Protein AF-A0A1F9WAQ9-F1 (afdb_monomer_lite)

Radius of gyration: 14.58 Å; chains: 1; bounding box: 35×32×39 Å

Sequence (172 aa):
MAAILVSNAPPKSLAFIFDPALEKGFSRVFDKLMLARFKKAAGFLKAGDYPRGVKIMRGLGFGLTPSGDDFIGGLLAGFNYALLNLRFDTRARIEGIFELAEGNNLISNAFMRAAYEGKINAKVRRLMSALSGGSRKELAAAAAEALDSGHTSGADYCAGLVFALKDVLAAS

pLDDT: mean 93.58, std 4.64, range [58.03, 98.56]

Structure (mmCIF, N/CA/C/O backbone):
data_AF-A0A1F9WAQ9-F1
#
_entry.id   AF-A0A1F9WAQ9-F1
#
loop_
_atom_site.group_PDB
_atom_site.id
_atom_site.type_symbol
_atom_site.label_atom_id
_atom_site.label_alt_id
_atom_site.label_comp_id
_atom_site.label_asym_id
_atom_site.label_entity_id
_atom_site.label_seq_id
_atom_site.pdbx_PDB_ins_code
_atom_site.Cartn_x
_atom_site.Cartn_y
_atom_site.Cartn_z
_atom_site.occupancy
_atom_site.B_iso_or_equiv
_atom_site.auth_seq_id
_atom_site.auth_comp_id
_atom_site.auth_asym_id
_atom_site.auth_atom_id
_atom_site.pdbx_PDB_model_num
ATOM 1 N N . MET A 1 1 ? -11.197 5.901 1.228 1.00 88.62 1 MET A N 1
ATOM 2 C CA . MET A 1 1 ? -9.742 6.044 0.996 1.00 88.62 1 MET A CA 1
ATOM 3 C C . MET A 1 1 ? -9.302 5.648 -0.412 1.00 88.62 1 MET A C 1
ATOM 5 O O . MET A 1 1 ? -8.713 6.491 -1.060 1.00 88.62 1 MET A O 1
ATOM 9 N N . ALA A 1 2 ? -9.608 4.451 -0.938 1.00 91.75 2 ALA A N 1
ATOM 10 C CA . ALA A 1 2 ? -9.142 4.044 -2.280 1.00 91.75 2 ALA A CA 1
ATOM 11 C C . ALA A 1 2 ? -9.453 5.058 -3.404 1.00 91.75 2 ALA A C 1
ATOM 13 O O . ALA A 1 2 ? -8.567 5.381 -4.181 1.00 91.75 2 ALA A O 1
ATOM 14 N N . ALA A 1 3 ? -10.671 5.612 -3.443 1.00 93.56 3 ALA A N 1
ATOM 15 C CA . ALA A 1 3 ? -11.021 6.659 -4.408 1.00 93.56 3 ALA A CA 1
ATOM 16 C C . ALA A 1 3 ? -10.175 7.936 -4.230 1.00 93.56 3 ALA A C 1
ATOM 18 O O . ALA A 1 3 ? -9.690 8.491 -5.204 1.00 93.56 3 ALA A O 1
ATOM 19 N N . ILE A 1 4 ? -9.938 8.363 -2.982 1.00 92.88 4 ILE A N 1
ATOM 20 C CA . ILE A 1 4 ? -9.090 9.526 -2.669 1.00 92.88 4 ILE A CA 1
ATOM 21 C C . ILE A 1 4 ? -7.653 9.269 -3.131 1.00 92.88 4 ILE A C 1
ATOM 23 O O . ILE A 1 4 ? -7.063 10.134 -3.767 1.00 92.88 4 ILE A O 1
ATOM 27 N N . LEU A 1 5 ? -7.120 8.075 -2.859 1.00 93.50 5 LEU A N 1
ATOM 28 C CA . LEU A 1 5 ? -5.802 7.657 -3.323 1.00 93.50 5 LEU A CA 1
ATOM 29 C C . LEU A 1 5 ? -5.721 7.728 -4.853 1.00 93.50 5 LEU A C 1
ATOM 31 O O . LEU A 1 5 ? -4.861 8.422 -5.367 1.00 93.50 5 LEU A O 1
ATOM 35 N N . VAL A 1 6 ? -6.641 7.086 -5.578 1.00 95.19 6 VAL A N 1
ATOM 36 C CA . VAL A 1 6 ? -6.652 7.086 -7.054 1.00 95.19 6 VAL A CA 1
ATOM 37 C C . VAL A 1 6 ? -6.703 8.504 -7.631 1.00 95.19 6 VAL A C 1
ATOM 39 O O . VAL A 1 6 ? -5.997 8.795 -8.591 1.00 95.19 6 VAL A O 1
ATOM 42 N N . SER A 1 7 ? -7.498 9.401 -7.042 1.00 94.38 7 SER A N 1
ATOM 43 C CA . SER A 1 7 ? -7.654 10.769 -7.552 1.00 94.38 7 SER A CA 1
ATOM 44 C C . SER A 1 7 ? -6.480 11.701 -7.245 1.00 94.38 7 SER A C 1
ATOM 46 O O . SER A 1 7 ? -6.351 12.720 -7.914 1.00 94.38 7 SER A O 1
ATOM 48 N N . ASN A 1 8 ? -5.658 11.397 -6.237 1.00 93.56 8 ASN A N 1
ATOM 49 C CA . ASN A 1 8 ? -4.609 12.306 -5.755 1.00 93.56 8 ASN A CA 1
ATOM 50 C C . ASN A 1 8 ? -3.202 11.705 -5.840 1.00 93.56 8 ASN A C 1
ATOM 52 O O . ASN A 1 8 ? -2.225 12.392 -5.552 1.00 93.56 8 ASN A O 1
ATOM 56 N N . ALA A 1 9 ? -3.078 10.427 -6.199 1.00 93.50 9 ALA A N 1
ATOM 57 C CA . ALA A 1 9 ? -1.786 9.779 -6.264 1.00 93.50 9 ALA A CA 1
ATOM 58 C C . ALA A 1 9 ? -0.952 10.330 -7.436 1.00 93.50 9 ALA A C 1
ATOM 60 O O . ALA A 1 9 ? -1.461 10.504 -8.548 1.00 93.50 9 ALA A O 1
ATOM 61 N N . PRO A 1 10 ? 0.350 10.558 -7.216 1.00 93.56 10 PRO A N 1
ATOM 62 C CA . PRO A 1 10 ? 1.268 10.977 -8.258 1.00 93.56 10 PRO A CA 1
ATOM 63 C C . PRO A 1 10 ? 1.384 9.889 -9.342 1.00 93.56 10 PRO A C 1
ATOM 65 O O . PRO A 1 10 ? 1.216 8.692 -9.054 1.00 93.56 10 PRO A O 1
ATOM 68 N N . PRO A 1 11 ? 1.700 10.268 -10.597 1.00 92.81 11 PRO A N 1
ATOM 69 C CA . PRO A 1 11 ? 1.969 9.308 -11.659 1.00 92.81 11 PRO A CA 1
ATOM 70 C C . PRO A 1 11 ? 3.041 8.297 -11.246 1.00 92.81 11 PRO A C 1
ATOM 72 O O . PRO A 1 11 ? 3.981 8.637 -10.530 1.00 92.81 11 PRO A O 1
ATOM 75 N N . LYS A 1 12 ? 2.925 7.069 -11.763 1.00 93.75 12 LYS A N 1
ATOM 76 C CA . LYS A 1 12 ? 3.835 5.941 -11.489 1.00 93.75 12 LYS A CA 1
ATOM 77 C C . LYS A 1 12 ? 3.798 5.377 -10.063 1.00 93.75 12 LYS A C 1
ATOM 79 O O . LYS A 1 12 ? 4.601 4.506 -9.747 1.00 93.75 12 LYS A O 1
ATOM 84 N N . SER A 1 13 ? 2.866 5.821 -9.227 1.00 95.69 13 SER A N 1
ATOM 85 C CA . SER A 1 13 ? 2.591 5.166 -7.946 1.00 95.69 13 SER A CA 1
ATOM 86 C C . SER A 1 13 ? 1.849 3.836 -8.129 1.00 95.69 13 SER A C 1
ATOM 88 O O . SER A 1 13 ? 1.208 3.585 -9.155 1.00 95.69 13 SER A O 1
ATOM 90 N N . LEU A 1 14 ? 1.862 2.998 -7.094 1.00 97.38 14 LEU A N 1
ATOM 91 C CA . LEU A 1 14 ? 1.128 1.734 -7.016 1.00 97.38 14 LEU A CA 1
ATOM 92 C C . LEU A 1 14 ? -0.390 1.918 -6.846 1.00 97.38 14 LEU A C 1
ATOM 94 O O . LEU A 1 14 ? -1.124 0.932 -6.770 1.00 97.38 14 LEU A O 1
ATOM 98 N N . ALA A 1 15 ? -0.903 3.153 -6.868 1.00 97.44 15 ALA A N 1
ATOM 99 C CA . ALA A 1 15 ? -2.341 3.417 -6.893 1.00 97.44 15 ALA A CA 1
ATOM 100 C C . ALA A 1 15 ? -3.048 2.769 -8.103 1.00 97.44 15 ALA A C 1
ATOM 102 O O . ALA A 1 15 ? -4.243 2.475 -8.019 1.00 97.44 15 ALA A O 1
ATOM 103 N N . PHE A 1 16 ? -2.312 2.451 -9.183 1.00 97.44 16 PHE A N 1
ATOM 104 C CA . PHE A 1 16 ? -2.840 1.713 -10.339 1.00 97.44 16 PHE A CA 1
ATOM 105 C C . PHE A 1 16 ? -3.460 0.355 -9.966 1.00 97.44 16 PHE A C 1
ATOM 107 O O . PHE A 1 16 ? -4.305 -0.161 -10.694 1.00 97.44 16 PHE A O 1
ATOM 114 N N . ILE A 1 17 ? -3.084 -0.227 -8.818 1.00 97.69 17 ILE A N 1
ATOM 115 C CA . ILE A 1 17 ? -3.664 -1.478 -8.306 1.00 97.69 17 ILE A CA 1
ATOM 116 C C . ILE A 1 17 ? -5.188 -1.368 -8.131 1.00 97.69 17 ILE A C 1
ATOM 118 O O . ILE A 1 17 ? -5.887 -2.384 -8.245 1.00 97.69 17 ILE A O 1
ATOM 122 N N . PHE A 1 18 ? -5.685 -0.157 -7.856 1.00 97.56 18 PHE A N 1
ATOM 123 C CA . PHE A 1 18 ? -7.103 0.145 -7.661 1.00 97.56 18 PHE A CA 1
ATOM 124 C C . PHE A 1 18 ? -7.770 0.777 -8.884 1.00 97.56 18 PHE A C 1
ATOM 126 O O . PHE A 1 18 ? -8.995 0.732 -8.967 1.00 97.56 18 PHE A O 1
ATOM 133 N N . ASP A 1 19 ? -6.992 1.346 -9.807 1.00 97.44 19 ASP A N 1
ATOM 134 C CA . ASP A 1 19 ? -7.482 1.916 -11.062 1.00 97.44 19 ASP A CA 1
ATOM 135 C C . ASP A 1 19 ? -6.459 1.709 -12.200 1.00 97.44 19 ASP A C 1
ATOM 137 O O . ASP A 1 19 ? -5.457 2.432 -12.277 1.00 97.44 19 ASP A O 1
ATOM 141 N N . PRO A 1 20 ? -6.711 0.756 -13.120 1.00 96.12 20 PRO A N 1
ATOM 142 C CA . PRO A 1 20 ? -5.844 0.503 -14.268 1.00 96.12 20 PRO A CA 1
ATOM 143 C C . PRO A 1 20 ? -5.629 1.718 -15.181 1.00 96.12 20 PRO A C 1
ATOM 145 O O . PRO A 1 20 ? -4.635 1.759 -15.904 1.00 96.12 20 PRO A O 1
ATOM 148 N N . ALA A 1 21 ? -6.495 2.739 -15.152 1.00 96.50 21 ALA A N 1
ATOM 149 C CA . ALA A 1 21 ? -6.292 3.954 -15.940 1.00 96.50 21 ALA A CA 1
ATOM 150 C C . ALA A 1 21 ? -5.007 4.705 -15.546 1.00 96.50 21 ALA A C 1
ATOM 152 O O . ALA A 1 21 ? -4.459 5.451 -16.361 1.00 96.50 21 ALA A O 1
ATOM 153 N N . LEU A 1 22 ? -4.489 4.494 -14.330 1.00 96.38 22 LEU A N 1
ATOM 154 C CA . LEU A 1 22 ? -3.225 5.070 -13.865 1.00 96.38 22 LEU A CA 1
ATOM 155 C C . LEU A 1 22 ? -1.989 4.383 -14.472 1.00 96.38 22 LEU A C 1
ATOM 157 O O . LEU A 1 22 ? -0.904 4.969 -14.458 1.00 96.38 22 LEU A O 1
ATOM 161 N N . GLU A 1 23 ? -2.138 3.202 -15.090 1.00 97.06 23 GLU A N 1
ATOM 162 C CA . GLU A 1 23 ? -1.051 2.522 -15.815 1.00 97.06 23 GLU A CA 1
ATOM 163 C C . GLU A 1 23 ? -0.472 3.400 -16.939 1.00 97.06 23 GLU A C 1
ATOM 165 O O . GLU A 1 23 ? 0.714 3.304 -17.252 1.00 97.06 23 GLU A O 1
ATOM 170 N N . LYS A 1 24 ? -1.266 4.336 -17.485 1.00 95.31 24 LYS A N 1
ATOM 171 C CA . LYS A 1 24 ? -0.823 5.311 -18.499 1.00 95.31 24 LYS A CA 1
ATOM 172 C C . LYS A 1 24 ? 0.360 6.179 -18.048 1.00 95.31 24 LYS A C 1
ATOM 174 O O . LYS A 1 24 ? 1.092 6.693 -18.891 1.00 95.31 24 LYS A O 1
ATOM 179 N N . GLY A 1 25 ? 0.560 6.340 -16.735 1.00 92.31 25 GLY A N 1
ATOM 180 C CA . GLY A 1 25 ? 1.709 7.053 -16.169 1.00 92.31 25 GLY A CA 1
ATOM 181 C C . GLY A 1 25 ? 3.047 6.332 -16.390 1.00 92.31 25 GLY A C 1
ATOM 182 O O . GLY A 1 25 ? 4.099 6.972 -16.390 1.00 92.31 25 GLY A O 1
ATOM 183 N N . PHE A 1 26 ? 3.020 5.019 -16.637 1.00 95.31 26 PHE A N 1
ATOM 184 C CA . PHE A 1 26 ? 4.189 4.192 -16.939 1.00 95.31 26 PHE A CA 1
ATOM 185 C C . PHE A 1 26 ? 4.422 4.125 -18.456 1.00 95.31 26 PHE A C 1
ATOM 187 O O . PHE A 1 26 ? 4.261 3.088 -19.099 1.00 95.31 26 PHE A O 1
ATOM 194 N N . SER A 1 27 ? 4.759 5.261 -19.065 1.00 93.44 27 SER A N 1
ATOM 195 C CA . SER A 1 27 ? 4.780 5.398 -20.527 1.00 93.44 27 SER A CA 1
ATOM 196 C C . SER A 1 27 ? 6.093 4.963 -21.190 1.00 93.44 27 SER A C 1
ATOM 198 O O . SER A 1 27 ? 6.073 4.507 -22.338 1.00 93.44 27 SER A O 1
ATOM 200 N N . ARG A 1 28 ? 7.234 5.060 -20.494 1.00 94.81 28 ARG A N 1
ATOM 201 C CA . ARG A 1 28 ? 8.557 4.708 -21.046 1.00 94.81 28 ARG A CA 1
ATOM 202 C C . ARG A 1 28 ? 8.796 3.199 -20.994 1.00 94.81 28 ARG A C 1
ATOM 204 O O . ARG A 1 28 ? 8.231 2.511 -20.153 1.00 94.81 28 ARG A O 1
ATOM 211 N N . VAL A 1 29 ? 9.681 2.682 -21.853 1.00 93.75 29 VAL A N 1
ATOM 212 C CA . VAL A 1 29 ? 10.009 1.239 -21.918 1.00 93.75 29 VAL A CA 1
ATOM 213 C C . VAL A 1 29 ? 10.393 0.687 -20.544 1.00 93.75 29 VAL A C 1
ATOM 215 O O . VAL A 1 29 ? 9.840 -0.316 -20.104 1.00 93.75 29 VAL A O 1
ATOM 218 N N . PHE A 1 30 ? 11.283 1.385 -19.838 1.00 91.69 30 PHE A N 1
ATOM 219 C CA . PHE A 1 30 ? 11.695 0.990 -18.495 1.00 91.69 30 PHE A CA 1
ATOM 220 C C . PHE A 1 30 ? 10.523 0.989 -17.500 1.00 91.69 30 PHE A C 1
ATOM 222 O O . PHE A 1 30 ? 10.340 0.023 -16.761 1.00 91.69 30 PHE A O 1
ATOM 229 N N . ASP A 1 31 ? 9.693 2.037 -17.520 1.00 93.56 31 ASP A N 1
ATOM 230 C CA . ASP A 1 31 ? 8.523 2.146 -16.642 1.00 93.56 31 ASP A CA 1
ATOM 231 C C . ASP A 1 31 ? 7.532 0.997 -16.897 1.00 93.56 31 ASP A C 1
ATOM 233 O O . ASP A 1 31 ? 6.989 0.431 -15.954 1.00 93.56 31 ASP A O 1
ATOM 237 N N . LYS A 1 32 ? 7.331 0.600 -18.160 1.00 95.94 32 LYS A N 1
ATOM 238 C CA . LYS A 1 32 ? 6.450 -0.518 -18.539 1.00 95.94 32 LYS A CA 1
ATOM 239 C C . LYS A 1 32 ? 6.956 -1.862 -18.023 1.00 95.94 32 LYS A C 1
ATOM 241 O O . LYS A 1 32 ? 6.164 -2.671 -17.543 1.00 95.94 32 LYS A O 1
ATOM 246 N N . LEU A 1 33 ? 8.266 -2.102 -18.093 1.00 96.38 33 LEU A N 1
ATOM 247 C CA . LEU A 1 33 ? 8.877 -3.310 -17.530 1.00 96.38 33 LEU A CA 1
ATOM 248 C C . LEU A 1 33 ? 8.731 -3.343 -16.005 1.00 96.38 33 LEU A C 1
ATOM 250 O O . LEU A 1 33 ? 8.411 -4.388 -15.434 1.00 96.38 33 LEU A O 1
ATOM 254 N N . MET A 1 34 ? 8.907 -2.196 -15.346 1.00 96.12 34 MET A N 1
ATOM 255 C CA . MET A 1 34 ? 8.662 -2.069 -13.911 1.00 96.12 34 MET A CA 1
ATOM 256 C C . MET A 1 34 ? 7.188 -2.329 -13.569 1.00 96.12 34 MET A C 1
ATOM 258 O O . MET A 1 34 ? 6.904 -3.144 -12.692 1.00 96.12 34 MET A O 1
ATOM 262 N N . LEU A 1 35 ? 6.253 -1.717 -14.301 1.00 97.75 35 LEU A N 1
ATOM 263 C CA . LEU A 1 35 ? 4.816 -1.935 -14.138 1.00 97.75 35 LEU A CA 1
ATOM 264 C C . LEU A 1 35 ? 4.451 -3.415 -14.288 1.00 97.75 35 LEU A C 1
ATOM 266 O O . LEU A 1 35 ? 3.694 -3.941 -13.478 1.00 97.75 35 LEU A O 1
ATOM 270 N N . ALA A 1 36 ? 5.017 -4.120 -15.271 1.00 98.12 36 ALA A N 1
ATOM 271 C CA . ALA A 1 36 ? 4.784 -5.552 -15.445 1.00 98.12 36 ALA A CA 1
ATOM 272 C C . ALA A 1 36 ? 5.202 -6.361 -14.203 1.00 98.12 36 ALA A C 1
ATOM 274 O O . ALA A 1 36 ? 4.488 -7.278 -13.787 1.00 98.12 36 ALA A O 1
ATOM 275 N N . ARG A 1 37 ? 6.321 -5.996 -13.563 1.00 98.25 37 ARG A N 1
ATOM 276 C CA . ARG A 1 37 ? 6.757 -6.618 -12.305 1.00 98.25 37 ARG A CA 1
ATOM 277 C C . ARG A 1 37 ? 5.835 -6.271 -11.136 1.00 98.25 37 ARG A C 1
ATOM 279 O O . ARG A 1 37 ? 5.470 -7.184 -10.397 1.00 98.25 37 ARG A O 1
ATOM 286 N N . PHE A 1 38 ? 5.402 -5.015 -11.004 1.00 98.31 38 PHE A N 1
ATOM 287 C CA . PHE A 1 38 ? 4.424 -4.626 -9.981 1.00 98.31 38 PHE A CA 1
ATOM 288 C C . PHE A 1 38 ? 3.097 -5.366 -10.154 1.00 98.31 38 PHE A C 1
ATOM 290 O O . PHE A 1 38 ? 2.563 -5.901 -9.188 1.00 98.31 38 PHE A O 1
ATOM 297 N N . LYS A 1 39 ? 2.588 -5.473 -11.386 1.00 98.50 39 LYS A N 1
ATOM 298 C CA . LYS A 1 39 ? 1.364 -6.224 -11.704 1.00 98.50 39 LYS A CA 1
ATOM 299 C C . LYS A 1 39 ? 1.501 -7.696 -11.339 1.00 98.50 39 LYS A C 1
ATOM 301 O O . LYS A 1 39 ? 0.590 -8.259 -10.740 1.00 98.50 39 LYS A O 1
ATOM 306 N N . LYS A 1 40 ? 2.648 -8.307 -11.647 1.00 98.56 40 LYS A N 1
ATOM 307 C CA . LYS A 1 40 ? 2.938 -9.692 -11.263 1.00 98.56 40 LYS A CA 1
ATOM 308 C C . LYS A 1 40 ? 2.940 -9.868 -9.742 1.00 98.56 40 LYS A C 1
ATOM 310 O O . LYS A 1 40 ? 2.307 -10.796 -9.252 1.00 98.56 40 LYS A O 1
ATOM 315 N N . ALA A 1 41 ? 3.603 -8.975 -9.005 1.00 98.25 41 ALA A N 1
ATOM 316 C CA . ALA A 1 41 ? 3.604 -8.994 -7.542 1.00 98.25 41 ALA A CA 1
ATOM 317 C C . ALA A 1 41 ? 2.185 -8.830 -6.974 1.00 98.25 41 ALA A C 1
ATOM 319 O O . ALA A 1 41 ? 1.736 -9.666 -6.195 1.00 98.25 41 ALA A O 1
ATOM 320 N N . ALA A 1 42 ? 1.449 -7.812 -7.429 1.00 98.06 42 ALA A N 1
ATOM 321 C CA . ALA A 1 42 ? 0.072 -7.552 -7.017 1.00 98.06 42 ALA A CA 1
ATOM 322 C C . ALA A 1 42 ? -0.871 -8.724 -7.337 1.00 98.06 42 ALA A C 1
ATOM 324 O O . ALA A 1 42 ? -1.799 -8.972 -6.578 1.00 98.06 42 ALA A O 1
ATOM 325 N N . GLY A 1 43 ? -0.632 -9.461 -8.427 1.00 98.19 43 GLY A N 1
ATOM 326 C CA . GLY A 1 43 ? -1.371 -10.679 -8.760 1.00 98.19 43 GLY A CA 1
ATOM 327 C C . GLY A 1 43 ? -1.214 -11.777 -7.705 1.00 98.19 43 GLY A C 1
ATOM 328 O O . GLY A 1 43 ? -2.217 -12.318 -7.252 1.00 98.19 43 GLY A O 1
ATOM 329 N N . PHE A 1 44 ? 0.017 -12.058 -7.261 1.00 98.25 44 PHE A N 1
ATOM 330 C CA . PHE A 1 44 ? 0.259 -13.023 -6.179 1.00 98.25 44 PHE A CA 1
ATOM 331 C C . PHE A 1 44 ? -0.349 -12.564 -4.854 1.00 98.25 44 PHE A C 1
ATOM 333 O O . PHE A 1 44 ? -1.030 -13.349 -4.201 1.00 98.25 44 PHE A O 1
ATOM 340 N N . LEU A 1 45 ? -0.193 -11.281 -4.508 1.00 97.19 45 LEU A N 1
ATOM 341 C CA . LEU A 1 45 ? -0.798 -10.713 -3.300 1.00 97.19 45 LEU A CA 1
ATOM 342 C C . LEU A 1 45 ? -2.328 -10.854 -3.310 1.00 97.19 45 LEU A C 1
ATOM 344 O O . LEU A 1 45 ? -2.903 -11.273 -2.315 1.00 97.19 45 LEU A O 1
ATOM 348 N N . LYS A 1 46 ? -2.992 -10.562 -4.441 1.00 96.31 46 LYS A N 1
ATOM 349 C CA . LYS A 1 46 ? -4.454 -10.714 -4.595 1.00 96.31 46 LYS A CA 1
ATOM 350 C C . LYS A 1 46 ? -4.917 -12.168 -4.497 1.00 96.31 46 LYS A C 1
ATOM 352 O O . LYS A 1 46 ? -6.059 -12.411 -4.133 1.00 96.31 46 LYS A O 1
ATOM 357 N N . ALA A 1 47 ? -4.052 -13.117 -4.845 1.00 96.31 47 ALA A N 1
ATOM 358 C CA . ALA A 1 47 ? -4.318 -14.545 -4.716 1.00 96.31 47 ALA A CA 1
ATOM 359 C C . ALA A 1 47 ? -4.003 -15.094 -3.308 1.00 96.31 47 ALA A C 1
ATOM 361 O O . ALA A 1 47 ? -4.128 -16.295 -3.089 1.00 96.31 47 ALA A O 1
ATOM 362 N N . GLY A 1 48 ? -3.560 -14.247 -2.370 1.00 95.06 48 GLY A N 1
ATOM 363 C CA . GLY A 1 48 ? -3.150 -14.653 -1.023 1.00 95.06 48 GLY A CA 1
ATOM 364 C C . GLY A 1 48 ? -1.739 -15.251 -0.933 1.00 95.06 48 GLY A C 1
ATOM 365 O O . GLY A 1 48 ? -1.300 -15.604 0.160 1.00 95.06 48 GLY A O 1
ATOM 366 N N . ASP A 1 49 ? -0.991 -15.324 -2.040 1.00 96.50 49 ASP A N 1
ATOM 367 C CA . ASP A 1 49 ? 0.421 -15.736 -2.057 1.00 96.50 49 ASP A CA 1
ATOM 368 C C . ASP A 1 49 ? 1.316 -14.541 -1.683 1.00 96.50 49 ASP A C 1
ATOM 370 O O . ASP A 1 49 ? 2.036 -13.950 -2.501 1.00 96.50 49 ASP A O 1
ATOM 374 N N . TYR A 1 50 ? 1.221 -14.152 -0.409 1.00 96.12 50 TYR A N 1
ATOM 375 C CA . TYR A 1 50 ? 2.002 -13.064 0.174 1.00 96.12 50 TYR A CA 1
ATOM 376 C C . TYR A 1 50 ? 3.513 -13.262 0.025 1.00 96.12 50 TYR A C 1
ATOM 378 O O . TYR A 1 50 ? 4.166 -12.327 -0.450 1.00 96.12 50 TYR A O 1
ATOM 386 N N . PRO A 1 51 ? 4.086 -14.445 0.331 1.00 95.00 51 PRO A N 1
ATOM 387 C CA . PRO A 1 51 ? 5.522 -14.666 0.210 1.00 95.00 51 PRO A CA 1
ATOM 388 C C . PRO A 1 51 ? 6.069 -14.346 -1.180 1.00 95.00 51 PRO A C 1
ATOM 390 O O . PRO A 1 51 ? 7.065 -13.630 -1.335 1.00 95.00 51 PRO A O 1
ATOM 393 N N . ARG A 1 52 ? 5.396 -14.833 -2.227 1.00 96.44 52 ARG A N 1
ATOM 394 C CA . ARG A 1 52 ? 5.844 -14.623 -3.602 1.00 96.44 52 ARG A CA 1
ATOM 395 C C . ARG A 1 52 ? 5.611 -13.195 -4.071 1.00 96.44 52 ARG A C 1
ATOM 397 O O . ARG A 1 52 ? 6.470 -12.642 -4.762 1.00 96.44 52 ARG A O 1
ATOM 404 N N . GLY A 1 53 ? 4.484 -12.598 -3.688 1.00 97.56 53 GLY A N 1
ATOM 405 C CA . GLY A 1 53 ? 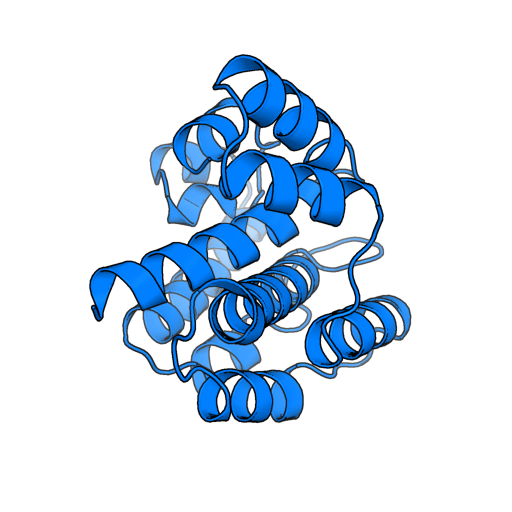4.181 -11.198 -3.968 1.00 97.56 53 GLY A CA 1
ATOM 406 C C . GLY A 1 53 ? 5.233 -10.257 -3.381 1.00 97.56 53 GLY A C 1
ATOM 407 O O . GLY A 1 53 ? 5.842 -9.482 -4.121 1.00 97.56 53 GLY A O 1
ATOM 408 N N . VAL A 1 54 ? 5.513 -10.386 -2.081 1.00 96.88 54 VAL A N 1
ATOM 409 C CA . VAL A 1 54 ? 6.505 -9.579 -1.349 1.00 96.88 54 VAL A CA 1
ATOM 410 C C . VAL A 1 54 ? 7.898 -9.747 -1.941 1.00 96.88 54 VAL A C 1
ATOM 412 O O . VAL A 1 54 ? 8.557 -8.752 -2.226 1.00 96.88 54 VAL A O 1
ATOM 415 N N . LYS A 1 55 ? 8.327 -10.980 -2.235 1.00 95.88 55 LYS A N 1
ATOM 416 C CA . LYS A 1 55 ? 9.654 -11.237 -2.818 1.00 95.88 55 LYS A CA 1
ATOM 417 C C . LYS A 1 55 ? 9.871 -10.539 -4.166 1.00 95.88 55 LYS A C 1
ATOM 419 O O . LYS A 1 55 ? 10.994 -10.154 -4.479 1.00 95.88 55 LYS A O 1
ATOM 424 N N . ILE A 1 56 ? 8.823 -10.394 -4.981 1.00 96.75 56 ILE A N 1
ATOM 425 C CA . ILE A 1 56 ? 8.901 -9.674 -6.265 1.00 96.75 56 ILE A CA 1
ATOM 426 C C . ILE A 1 56 ? 8.862 -8.156 -6.052 1.00 96.75 56 ILE A C 1
ATOM 428 O O . ILE A 1 56 ? 9.519 -7.429 -6.804 1.00 96.75 56 ILE A O 1
ATOM 432 N N . MET A 1 57 ? 8.075 -7.708 -5.069 1.00 96.44 57 MET A N 1
ATOM 433 C CA . MET A 1 57 ? 7.837 -6.303 -4.738 1.00 96.44 57 MET A CA 1
ATOM 434 C C . MET A 1 57 ? 9.053 -5.645 -4.072 1.00 96.44 57 MET A C 1
ATOM 436 O O . MET A 1 57 ? 9.367 -4.497 -4.369 1.00 96.44 57 MET A O 1
ATOM 440 N N . ARG A 1 58 ? 9.762 -6.375 -3.208 1.00 95.56 58 ARG A N 1
ATOM 441 C CA . ARG A 1 58 ? 10.900 -5.872 -2.436 1.00 95.56 58 ARG A CA 1
ATOM 442 C C . ARG A 1 58 ? 11.987 -5.274 -3.329 1.00 95.56 58 ARG A C 1
ATOM 444 O O . ARG A 1 58 ? 12.450 -5.909 -4.281 1.00 95.56 58 ARG A O 1
ATOM 451 N N . GLY A 1 59 ? 12.411 -4.059 -3.000 1.00 95.00 59 GLY A N 1
ATOM 452 C CA . GLY A 1 59 ? 13.421 -3.287 -3.716 1.00 95.00 59 GLY A CA 1
ATOM 453 C C . GLY A 1 59 ? 13.011 -2.854 -5.126 1.00 95.00 59 GLY A C 1
ATOM 454 O O . GLY A 1 59 ? 13.844 -2.338 -5.870 1.00 95.00 59 GLY A O 1
ATOM 455 N N . LEU A 1 60 ? 11.760 -3.084 -5.543 1.00 95.31 60 LEU A N 1
ATOM 456 C CA . LEU A 1 60 ? 11.272 -2.685 -6.859 1.00 95.31 60 LEU A CA 1
ATOM 457 C C . LEU A 1 60 ? 10.815 -1.226 -6.830 1.00 95.31 60 LEU A C 1
ATOM 459 O O . LEU A 1 60 ? 9.913 -0.863 -6.085 1.00 95.31 60 LEU A O 1
ATOM 463 N N . GLY A 1 61 ? 11.405 -0.393 -7.678 1.00 92.94 61 GLY A N 1
ATOM 464 C CA . GLY A 1 61 ? 11.126 1.039 -7.722 1.00 92.94 61 GLY A CA 1
ATOM 465 C C . GLY A 1 61 ? 12.418 1.841 -7.719 1.00 92.94 61 GLY A C 1
ATOM 466 O O . GLY A 1 61 ? 13.508 1.280 -7.814 1.00 92.94 61 GLY A O 1
ATOM 467 N N . PHE A 1 62 ? 12.293 3.159 -7.631 1.00 85.69 62 PHE A N 1
ATOM 468 C CA . PHE A 1 62 ? 13.430 4.074 -7.618 1.00 85.69 62 PHE A CA 1
ATOM 469 C C . PHE A 1 62 ? 13.428 4.937 -6.361 1.00 85.69 62 PHE A C 1
ATOM 471 O O . PHE A 1 62 ? 12.396 5.095 -5.720 1.00 85.69 62 PHE A O 1
ATOM 478 N N . GLY A 1 63 ? 14.561 5.588 -6.101 1.00 86.31 63 GLY A N 1
ATOM 479 C CA . GLY A 1 63 ? 14.681 6.610 -5.068 1.00 86.31 63 GLY A CA 1
ATOM 480 C C . GLY A 1 63 ? 15.194 6.072 -3.738 1.00 86.31 63 GLY A C 1
ATOM 481 O O . GLY A 1 63 ? 15.708 4.958 -3.649 1.00 86.31 63 GLY A O 1
ATOM 482 N N . LEU A 1 64 ? 15.090 6.922 -2.715 1.00 84.75 64 LEU A N 1
ATOM 483 C CA . LEU A 1 64 ? 15.598 6.645 -1.371 1.00 84.75 64 LEU A CA 1
ATOM 484 C C . LEU A 1 64 ? 14.875 5.461 -0.714 1.00 84.75 64 LEU A C 1
ATOM 486 O O . LEU A 1 64 ? 15.509 4.652 -0.040 1.00 84.75 64 LEU A O 1
ATOM 490 N N . THR A 1 65 ? 13.570 5.354 -0.954 1.00 89.06 65 THR A N 1
ATOM 491 C CA . THR A 1 65 ? 12.722 4.207 -0.625 1.00 89.06 65 THR A CA 1
ATOM 492 C C . THR A 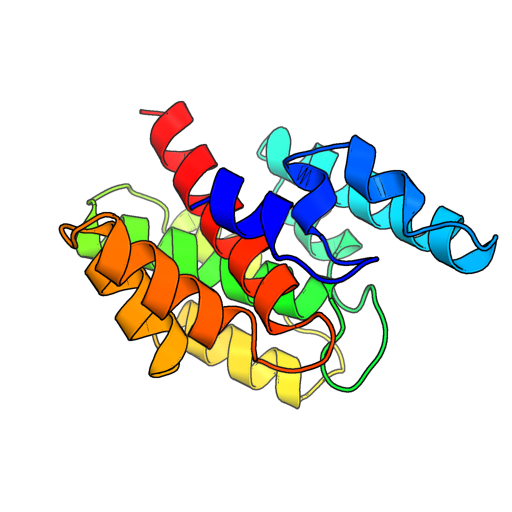1 65 ? 12.079 3.728 -1.929 1.00 89.06 65 THR A C 1
ATOM 494 O O . THR A 1 65 ? 11.359 4.495 -2.571 1.00 89.06 65 THR A O 1
ATOM 497 N N . PRO A 1 66 ? 12.391 2.513 -2.411 1.00 94.69 66 PRO A N 1
ATOM 498 C CA . PRO A 1 66 ? 11.726 1.963 -3.583 1.00 94.69 66 PRO A CA 1
ATOM 499 C C . PRO A 1 66 ? 10.220 1.834 -3.339 1.00 94.69 66 PRO A C 1
ATOM 501 O O . PRO A 1 66 ? 9.796 1.372 -2.285 1.00 94.69 66 PRO A O 1
ATOM 504 N N . SER A 1 67 ? 9.406 2.156 -4.342 1.00 96.31 67 SER A N 1
ATOM 505 C CA . SER A 1 67 ? 7.941 2.080 -4.260 1.00 96.31 67 SER A CA 1
ATOM 506 C C . SER A 1 67 ? 7.398 0.744 -3.740 1.00 96.31 67 SER A C 1
ATOM 508 O O . SER A 1 67 ? 6.398 0.697 -3.027 1.00 96.31 67 SER A O 1
ATOM 510 N N . GLY A 1 68 ? 8.048 -0.366 -4.087 1.00 97.12 68 GLY A N 1
ATOM 511 C CA . GLY A 1 68 ? 7.687 -1.685 -3.590 1.00 97.12 68 GLY A CA 1
ATOM 512 C C . GLY A 1 68 ? 7.962 -1.866 -2.097 1.00 97.12 68 GLY A C 1
ATOM 513 O O . GLY A 1 68 ? 7.169 -2.507 -1.412 1.00 97.12 68 GLY A O 1
ATOM 514 N N . ASP A 1 69 ? 9.024 -1.251 -1.579 1.00 96.81 69 ASP A N 1
ATOM 515 C CA . ASP A 1 69 ? 9.349 -1.253 -0.152 1.00 96.81 69 ASP A CA 1
ATOM 516 C C . ASP A 1 69 ? 8.368 -0.375 0.638 1.00 96.81 69 ASP A C 1
ATOM 518 O O . ASP A 1 69 ? 7.864 -0.799 1.680 1.00 96.81 69 ASP A O 1
ATOM 522 N N . ASP A 1 70 ? 8.011 0.795 0.094 1.00 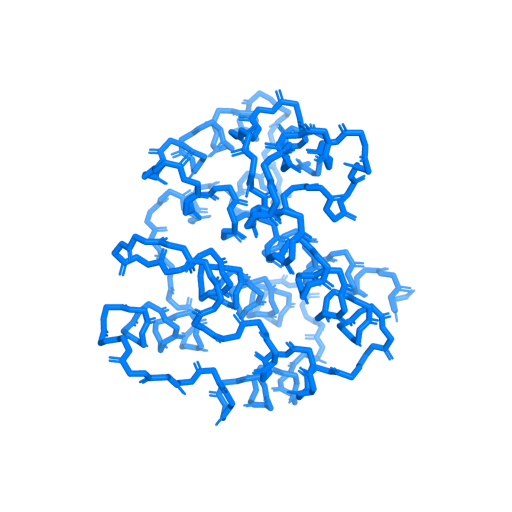96.75 70 ASP A N 1
ATOM 523 C CA . ASP A 1 70 ? 6.956 1.655 0.642 1.00 96.75 70 ASP A CA 1
ATOM 524 C C . ASP A 1 70 ? 5.615 0.908 0.714 1.00 96.75 70 ASP A C 1
ATOM 526 O O . ASP A 1 70 ? 4.952 0.898 1.756 1.00 96.75 70 ASP A O 1
ATOM 530 N N . PHE A 1 71 ? 5.243 0.209 -0.364 1.00 97.81 71 PHE A N 1
ATOM 531 C CA . PHE A 1 71 ? 4.039 -0.616 -0.413 1.00 97.81 71 PHE A CA 1
ATOM 532 C C . PHE A 1 71 ? 4.056 -1.739 0.629 1.00 97.81 71 PHE A C 1
ATOM 534 O O . PHE A 1 71 ? 3.052 -1.943 1.310 1.00 97.81 71 PHE A O 1
ATOM 541 N N . ILE A 1 72 ? 5.171 -2.460 0.794 1.00 97.75 72 ILE A N 1
ATOM 542 C CA . ILE A 1 72 ? 5.292 -3.514 1.815 1.00 97.75 72 ILE A CA 1
ATOM 543 C C . ILE A 1 72 ? 5.149 -2.923 3.225 1.00 97.75 72 ILE A C 1
ATOM 545 O O . ILE A 1 72 ? 4.428 -3.485 4.050 1.00 97.75 72 ILE A O 1
ATOM 549 N N . GLY A 1 73 ? 5.765 -1.769 3.497 1.00 96.69 73 GLY A N 1
ATOM 550 C CA . GLY A 1 73 ? 5.594 -1.062 4.769 1.00 96.69 73 GLY A CA 1
ATOM 551 C C . GLY A 1 73 ? 4.131 -0.692 5.038 1.00 96.69 73 GLY A C 1
ATOM 552 O O . GLY A 1 73 ? 3.625 -0.895 6.144 1.00 96.69 73 GLY A O 1
ATOM 553 N N . GLY A 1 74 ? 3.423 -0.216 4.011 1.00 97.06 74 GLY A N 1
ATOM 554 C CA . GLY A 1 74 ? 1.988 0.050 4.075 1.00 97.06 74 GLY A CA 1
ATOM 555 C C . GLY A 1 74 ? 1.155 -1.208 4.322 1.00 97.06 74 GLY A C 1
ATOM 556 O O . GLY A 1 74 ? 0.233 -1.190 5.135 1.00 97.06 74 GLY A O 1
ATOM 557 N N . LEU A 1 75 ? 1.501 -2.311 3.654 1.00 97.69 75 LEU A N 1
ATOM 558 C CA . LEU A 1 75 ? 0.843 -3.611 3.783 1.00 97.69 75 LEU A CA 1
ATOM 559 C C . LEU A 1 75 ? 0.942 -4.144 5.222 1.00 97.69 75 LEU A C 1
ATOM 561 O O . LEU A 1 75 ? -0.076 -4.503 5.815 1.00 97.69 75 LEU A O 1
ATOM 565 N N . LEU A 1 76 ? 2.145 -4.114 5.807 1.00 97.56 76 LEU A N 1
ATOM 566 C CA . LEU A 1 76 ? 2.383 -4.475 7.210 1.00 97.56 76 LEU A CA 1
ATOM 567 C C . LEU A 1 76 ? 1.569 -3.595 8.161 1.00 97.56 76 LEU A C 1
ATOM 569 O O . LEU A 1 76 ? 0.900 -4.109 9.056 1.00 97.56 76 LEU A O 1
ATOM 573 N N . ALA A 1 77 ? 1.568 -2.278 7.944 1.00 96.75 77 ALA A N 1
ATOM 574 C CA . ALA A 1 77 ? 0.816 -1.349 8.781 1.00 96.75 77 ALA A CA 1
ATOM 575 C C . ALA A 1 77 ? -0.702 -1.571 8.699 1.00 96.75 77 ALA A C 1
ATOM 577 O O . ALA A 1 77 ? -1.388 -1.505 9.717 1.00 96.75 77 ALA A O 1
ATOM 578 N N . GLY A 1 78 ? -1.235 -1.865 7.510 1.00 96.50 78 GLY A N 1
ATOM 579 C CA . GLY A 1 78 ? -2.649 -2.182 7.323 1.00 96.50 78 GLY A CA 1
ATOM 580 C C . GLY A 1 78 ? -3.059 -3.477 8.028 1.00 96.50 78 GLY A C 1
ATOM 581 O O . GLY A 1 78 ? -4.075 -3.493 8.724 1.00 96.50 78 GLY A O 1
ATOM 582 N N . PHE A 1 79 ? -2.258 -4.544 7.925 1.00 97.25 79 PHE A N 1
ATOM 583 C CA . PHE A 1 79 ? -2.539 -5.788 8.648 1.00 97.25 79 PHE A CA 1
ATOM 584 C C . PHE A 1 79 ? -2.394 -5.637 10.161 1.00 97.25 79 PHE A C 1
ATOM 586 O O . PHE A 1 79 ? -3.245 -6.152 10.884 1.00 97.25 79 PHE A O 1
ATOM 593 N N . ASN A 1 80 ? -1.392 -4.895 10.642 1.00 96.44 80 ASN A N 1
ATOM 594 C CA . ASN A 1 80 ? -1.268 -4.566 12.063 1.00 96.44 80 ASN A CA 1
ATOM 595 C C . ASN A 1 80 ? -2.471 -3.761 12.563 1.00 96.44 80 ASN A C 1
ATOM 597 O O . ASN A 1 80 ? -3.011 -4.046 13.629 1.00 96.44 80 ASN A O 1
ATOM 601 N N . TYR A 1 81 ? -2.952 -2.791 11.781 1.00 94.50 81 TYR A N 1
ATOM 602 C CA . TYR A 1 81 ? -4.162 -2.054 12.131 1.00 94.50 81 TYR A CA 1
ATOM 603 C C . TYR A 1 81 ? -5.381 -2.979 12.227 1.00 94.50 81 TYR A C 1
ATOM 605 O O . TYR A 1 81 ? -6.128 -2.896 13.202 1.00 94.50 81 TYR A O 1
ATOM 613 N N . ALA A 1 82 ? -5.554 -3.885 11.259 1.00 94.75 82 ALA A N 1
ATOM 614 C CA . ALA A 1 82 ? -6.634 -4.868 11.267 1.00 94.75 82 ALA A CA 1
ATOM 615 C C . ALA A 1 82 ? -6.567 -5.803 12.488 1.00 94.75 82 ALA A C 1
ATOM 617 O O . ALA A 1 82 ? -7.597 -6.053 13.115 1.00 94.75 82 ALA A O 1
ATOM 618 N N . LEU A 1 83 ? -5.366 -6.244 12.873 1.00 95.31 83 LEU A N 1
ATOM 619 C CA . LEU A 1 83 ? -5.137 -7.060 14.066 1.00 95.31 83 LEU A CA 1
ATOM 620 C C . LEU A 1 83 ? -5.501 -6.316 15.352 1.00 95.31 83 LEU A C 1
ATOM 622 O O . LEU A 1 83 ? -6.275 -6.812 16.167 1.00 95.31 83 LEU A O 1
ATOM 626 N N . LEU A 1 84 ? -4.947 -5.117 15.527 1.00 91.75 84 LEU A N 1
ATOM 627 C CA . LEU A 1 84 ? -4.998 -4.389 16.794 1.00 91.75 84 LEU A CA 1
ATOM 628 C C . LEU A 1 84 ? -6.319 -3.640 17.012 1.00 91.75 84 LEU A C 1
ATOM 630 O O . LEU A 1 84 ? -6.754 -3.497 18.151 1.00 91.75 84 LEU A O 1
ATOM 634 N N . ASN A 1 85 ? -6.957 -3.156 15.940 1.00 90.44 85 ASN A N 1
ATOM 635 C CA . ASN A 1 85 ? -8.113 -2.255 16.033 1.00 90.44 85 ASN A CA 1
ATOM 636 C C . ASN A 1 85 ? -9.407 -2.875 15.499 1.00 90.44 85 ASN A C 1
ATOM 638 O O . ASN A 1 85 ? -10.483 -2.509 15.963 1.00 90.44 85 ASN A O 1
ATOM 642 N N . LEU A 1 86 ? -9.317 -3.805 14.543 1.00 90.88 86 LEU A N 1
ATOM 643 C CA . LEU A 1 86 ? -10.489 -4.437 13.921 1.00 90.88 86 LEU A CA 1
ATOM 644 C C . LEU A 1 86 ? -10.686 -5.901 14.347 1.00 90.88 86 LEU A C 1
ATOM 646 O O . LEU A 1 86 ? -11.714 -6.486 14.025 1.00 90.88 86 LEU A O 1
ATOM 650 N N . ARG A 1 87 ? -9.740 -6.471 15.108 1.00 90.81 87 ARG A N 1
ATOM 651 C CA . ARG A 1 87 ? -9.759 -7.850 15.632 1.00 90.81 87 ARG A CA 1
ATOM 652 C C . ARG A 1 87 ? -9.756 -8.950 14.558 1.00 90.81 87 ARG A C 1
ATOM 654 O O . ARG A 1 87 ? -10.204 -10.061 14.827 1.00 90.81 87 ARG A O 1
ATOM 661 N N . PHE A 1 88 ? -9.219 -8.673 13.369 1.00 94.94 88 PHE A N 1
ATOM 662 C CA . PHE A 1 88 ? -8.950 -9.708 12.364 1.00 94.94 88 PHE A CA 1
ATOM 663 C C . PHE A 1 88 ? -7.640 -10.438 12.678 1.00 94.94 88 PHE A C 1
ATOM 665 O O . PHE A 1 88 ? -6.625 -9.789 12.921 1.00 94.94 88 PHE A O 1
ATOM 672 N N . ASP A 1 89 ? -7.618 -11.773 12.628 1.00 95.25 89 ASP A N 1
ATOM 673 C CA . ASP A 1 89 ? -6.372 -12.523 12.834 1.00 95.25 89 ASP A CA 1
ATOM 674 C C . ASP A 1 89 ? -5.488 -12.498 11.577 1.00 95.25 89 ASP A C 1
ATOM 676 O O . ASP A 1 89 ? -5.606 -13.318 10.667 1.00 95.25 89 ASP A O 1
ATOM 680 N N . THR A 1 90 ? -4.596 -11.512 11.519 1.00 96.31 90 THR A N 1
ATOM 681 C CA . THR A 1 90 ? -3.633 -11.323 10.426 1.00 96.31 90 THR A CA 1
ATOM 682 C C . THR A 1 90 ? -2.202 -11.669 10.833 1.00 96.31 90 THR A C 1
ATOM 684 O O . THR A 1 90 ? -1.280 -11.438 10.048 1.00 96.31 90 THR A O 1
ATOM 687 N N . ARG A 1 91 ? -1.986 -12.248 12.027 1.00 95.75 91 ARG A N 1
ATOM 688 C CA . ARG A 1 91 ? -0.645 -12.459 12.602 1.00 95.75 91 ARG A CA 1
ATOM 689 C C . ARG A 1 91 ? 0.266 -13.260 11.674 1.00 95.75 91 ARG A C 1
ATOM 691 O O . ARG A 1 91 ? 1.362 -12.810 11.366 1.00 95.75 91 ARG A O 1
ATOM 698 N N . ALA A 1 92 ? -0.217 -14.387 11.151 1.00 94.25 92 ALA A N 1
ATOM 699 C CA . ALA A 1 92 ? 0.562 -15.224 10.235 1.00 94.25 92 ALA A CA 1
ATOM 700 C C . ALA A 1 92 ? 0.969 -14.485 8.944 1.00 94.25 92 ALA A C 1
ATOM 702 O O . ALA A 1 92 ? 2.048 -14.723 8.406 1.00 94.25 92 ALA A O 1
ATOM 703 N N . ARG A 1 93 ? 0.129 -13.559 8.457 1.00 94.88 93 ARG A N 1
ATOM 704 C CA . ARG A 1 93 ? 0.446 -12.736 7.280 1.00 94.88 93 ARG A CA 1
ATOM 705 C C . ARG A 1 93 ? 1.537 -11.724 7.611 1.00 94.88 93 ARG A C 1
ATOM 707 O O . ARG A 1 93 ? 2.456 -11.567 6.821 1.00 94.88 93 ARG A O 1
ATOM 714 N N . ILE A 1 94 ? 1.441 -11.063 8.765 1.00 96.75 94 ILE A N 1
ATOM 715 C CA . ILE A 1 94 ? 2.435 -10.085 9.229 1.00 96.75 94 ILE A CA 1
ATOM 716 C C . ILE A 1 94 ? 3.816 -10.741 9.335 1.00 96.75 94 ILE A C 1
ATOM 718 O O . ILE A 1 94 ? 4.758 -10.232 8.730 1.00 96.75 94 ILE A O 1
ATOM 722 N N . GLU A 1 95 ? 3.910 -11.886 10.018 1.00 95.38 95 GLU A N 1
ATOM 723 C CA . GLU A 1 95 ? 5.164 -12.641 10.168 1.00 95.38 95 GLU A CA 1
ATOM 724 C C . GLU A 1 95 ? 5.730 -13.057 8.803 1.00 95.38 95 GLU A C 1
ATOM 726 O O . GLU A 1 95 ? 6.840 -12.668 8.442 1.00 95.38 95 GLU A O 1
ATOM 731 N N . GLY A 1 96 ? 4.933 -13.749 7.979 1.00 93.94 96 GLY A N 1
ATOM 732 C CA . GLY A 1 96 ? 5.398 -14.251 6.682 1.00 93.94 96 GLY A CA 1
ATOM 733 C C . GLY A 1 96 ? 5.767 -13.152 5.676 1.00 93.94 96 GLY A C 1
ATOM 734 O O . GLY A 1 96 ? 6.614 -13.362 4.808 1.00 93.94 96 GLY A O 1
ATOM 735 N N . ILE A 1 97 ? 5.155 -11.966 5.775 1.00 95.44 97 ILE A N 1
ATOM 736 C CA . ILE A 1 97 ? 5.562 -10.795 4.990 1.00 95.44 97 ILE A CA 1
ATOM 737 C C . ILE A 1 97 ? 6.893 -10.260 5.511 1.00 95.44 97 ILE A C 1
ATOM 739 O O . ILE A 1 97 ? 7.796 -10.032 4.708 1.00 95.44 97 ILE A O 1
ATOM 743 N N . PHE A 1 98 ? 7.020 -10.048 6.824 1.00 94.12 98 PHE A N 1
ATOM 744 C CA . PHE A 1 98 ? 8.194 -9.413 7.417 1.00 94.12 98 PHE A CA 1
ATOM 745 C C . PHE A 1 98 ? 9.471 -10.241 7.220 1.00 94.12 98 PHE A C 1
ATOM 747 O O . PHE A 1 98 ? 10.488 -9.678 6.816 1.00 94.12 98 PHE A O 1
ATOM 754 N N . GLU A 1 99 ? 9.398 -11.570 7.363 1.00 93.19 99 GLU A N 1
ATOM 755 C CA . GLU A 1 99 ? 10.516 -12.496 7.098 1.00 93.19 99 GLU A CA 1
ATOM 756 C C . GLU A 1 99 ? 11.121 -12.341 5.692 1.00 93.19 99 GLU A C 1
ATOM 758 O O . GLU A 1 99 ? 12.294 -12.636 5.460 1.00 93.19 99 GLU A O 1
ATOM 763 N N . LEU A 1 100 ? 10.323 -11.872 4.731 1.00 91.69 100 LEU A N 1
ATOM 764 C CA . LEU A 1 100 ? 10.718 -11.708 3.334 1.00 91.69 100 LEU A CA 1
ATOM 765 C C . LEU A 1 100 ? 10.880 -10.244 2.924 1.00 91.69 100 LEU A C 1
ATOM 767 O O . LEU A 1 100 ? 11.336 -9.980 1.808 1.00 91.69 100 LEU A O 1
ATOM 771 N N . ALA A 1 101 ? 10.514 -9.304 3.794 1.00 85.81 101 ALA A N 1
ATOM 772 C CA . ALA A 1 101 ? 10.475 -7.879 3.500 1.00 85.81 101 ALA A CA 1
ATOM 773 C C . ALA A 1 101 ? 11.871 -7.241 3.517 1.00 85.81 101 ALA A C 1
ATOM 775 O O . ALA A 1 101 ? 12.133 -6.356 2.706 1.00 85.81 101 ALA A O 1
ATOM 776 N N . GLU A 1 102 ? 12.783 -7.716 4.373 1.00 86.75 102 GLU A N 1
ATOM 777 C CA . GLU A 1 102 ? 14.116 -7.120 4.500 1.00 86.75 102 GLU A CA 1
ATOM 778 C C . GLU A 1 102 ? 14.952 -7.271 3.221 1.00 86.75 102 GLU A C 1
ATOM 780 O O . GLU A 1 102 ? 15.069 -8.347 2.621 1.00 86.75 102 GLU A O 1
ATOM 785 N N . GLY A 1 103 ? 15.536 -6.153 2.791 1.00 86.06 103 GLY A N 1
ATOM 786 C CA . GLY A 1 103 ? 16.418 -6.065 1.633 1.00 86.06 103 GLY A CA 1
ATOM 787 C C . GLY A 1 103 ? 17.725 -5.349 1.964 1.00 86.06 103 GLY A C 1
ATOM 788 O O . GLY A 1 103 ? 18.141 -5.267 3.115 1.00 86.06 103 GLY A O 1
ATOM 789 N N . ASN A 1 104 ? 18.373 -4.784 0.945 1.00 86.88 104 ASN A N 1
ATOM 790 C CA . ASN A 1 104 ? 19.648 -4.071 1.106 1.00 86.88 104 ASN A CA 1
ATOM 791 C C . ASN A 1 104 ? 19.479 -2.575 1.445 1.00 86.88 104 ASN A C 1
ATOM 793 O O . ASN A 1 104 ? 20.469 -1.854 1.551 1.00 86.88 104 ASN A O 1
ATOM 797 N N . ASN A 1 105 ? 18.244 -2.077 1.574 1.00 90.25 105 ASN A N 1
ATOM 798 C CA . ASN A 1 105 ? 17.964 -0.670 1.850 1.00 90.25 105 ASN A CA 1
ATOM 799 C C . ASN A 1 105 ? 17.694 -0.464 3.347 1.00 90.25 105 ASN A C 1
ATOM 801 O O . ASN A 1 105 ? 16.604 -0.747 3.837 1.00 90.25 105 ASN A O 1
ATOM 805 N N . LEU A 1 106 ? 18.688 0.063 4.067 1.00 90.75 106 LEU A N 1
ATOM 806 C CA . LEU A 1 106 ? 18.622 0.252 5.521 1.00 90.75 106 LEU A CA 1
ATOM 807 C C . LEU A 1 106 ? 17.458 1.151 5.966 1.00 90.75 106 LEU A C 1
ATOM 809 O O . LEU A 1 106 ? 16.829 0.875 6.985 1.00 90.75 106 LEU A O 1
ATOM 813 N N . ILE A 1 107 ? 17.152 2.202 5.198 1.00 90.81 107 ILE A N 1
ATOM 814 C CA . ILE A 1 107 ? 16.057 3.133 5.508 1.00 90.81 107 ILE A CA 1
ATOM 815 C C . ILE A 1 107 ? 14.714 2.408 5.391 1.00 90.81 107 ILE A C 1
ATOM 817 O O . ILE A 1 107 ? 13.874 2.494 6.285 1.00 90.81 107 ILE A O 1
ATOM 821 N N . SER A 1 108 ? 14.537 1.645 4.313 1.00 91.75 108 SER A N 1
ATOM 822 C CA . SER A 1 108 ? 13.328 0.854 4.082 1.00 91.75 108 SER A CA 1
ATOM 823 C C . SER A 1 108 ? 13.157 -0.230 5.145 1.00 91.75 108 SER A C 1
ATOM 825 O O . SER A 1 108 ? 12.080 -0.342 5.724 1.00 91.75 108 SER A O 1
ATOM 827 N N . ASN A 1 109 ? 14.228 -0.954 5.489 1.00 92.69 109 ASN A N 1
ATOM 828 C CA . ASN A 1 109 ? 14.202 -1.975 6.539 1.00 92.69 109 ASN A CA 1
ATOM 829 C C . ASN A 1 109 ? 13.801 -1.379 7.900 1.00 92.69 109 ASN A C 1
ATOM 831 O O . ASN A 1 109 ? 12.991 -1.968 8.612 1.00 92.69 109 ASN A O 1
ATOM 835 N N . ALA A 1 110 ? 14.301 -0.187 8.250 1.00 92.69 110 ALA A N 1
ATOM 836 C CA . ALA A 1 110 ? 13.923 0.489 9.491 1.00 92.69 110 ALA A CA 1
ATOM 837 C C . ALA A 1 110 ? 12.422 0.830 9.529 1.00 92.69 110 ALA A C 1
ATOM 839 O O . ALA A 1 110 ? 11.755 0.593 10.541 1.00 92.69 110 ALA A O 1
ATOM 840 N N . PHE A 1 111 ? 11.863 1.335 8.423 1.00 90.75 111 PHE A N 1
ATOM 841 C CA . PHE A 1 111 ? 10.426 1.600 8.324 1.00 90.75 111 PHE A CA 1
ATOM 842 C C . PHE A 1 111 ? 9.584 0.321 8.333 1.00 90.75 111 PHE A C 1
ATOM 844 O O . PHE A 1 111 ? 8.544 0.293 8.991 1.00 90.75 111 PHE A O 1
ATOM 851 N N . MET A 1 112 ? 10.029 -0.745 7.664 1.00 92.25 112 MET A N 1
ATOM 852 C CA . MET A 1 112 ? 9.361 -2.049 7.695 1.00 92.25 112 MET A CA 1
ATOM 853 C C . MET A 1 112 ? 9.355 -2.641 9.100 1.00 92.25 112 MET A C 1
ATOM 855 O O . MET A 1 112 ? 8.312 -3.102 9.550 1.00 92.25 112 MET A O 1
ATOM 859 N N . ARG A 1 113 ? 10.481 -2.575 9.820 1.00 94.38 113 ARG A N 1
ATOM 860 C CA . ARG A 1 113 ? 10.574 -3.033 11.209 1.00 94.38 113 ARG A CA 1
ATOM 861 C C . ARG A 1 113 ? 9.620 -2.261 12.113 1.00 94.38 113 ARG A C 1
ATOM 863 O O . ARG A 1 113 ? 8.903 -2.868 12.901 1.00 94.38 113 ARG A O 1
ATOM 870 N N . ALA A 1 114 ? 9.564 -0.937 11.965 1.00 93.75 114 ALA A N 1
ATOM 871 C CA . ALA A 1 114 ? 8.599 -0.119 12.689 1.00 93.75 114 ALA A CA 1
ATOM 872 C C . ALA A 1 114 ? 7.156 -0.549 12.371 1.00 93.75 114 ALA A C 1
ATOM 874 O O . ALA A 1 114 ? 6.386 -0.805 13.293 1.00 93.75 114 ALA A O 1
ATOM 875 N N . ALA A 1 115 ? 6.808 -0.700 11.089 1.00 93.62 115 ALA A N 1
ATOM 876 C CA . ALA A 1 115 ? 5.472 -1.116 10.664 1.00 93.62 115 ALA A CA 1
ATOM 877 C C . ALA A 1 115 ? 5.100 -2.526 11.152 1.00 93.62 115 ALA A C 1
ATOM 879 O O . ALA A 1 115 ? 3.952 -2.745 11.537 1.00 93.62 115 ALA A O 1
ATOM 880 N N . TYR A 1 116 ? 6.056 -3.458 11.167 1.00 93.75 116 TYR A N 1
ATOM 881 C CA . TYR A 1 116 ? 5.923 -4.804 11.730 1.0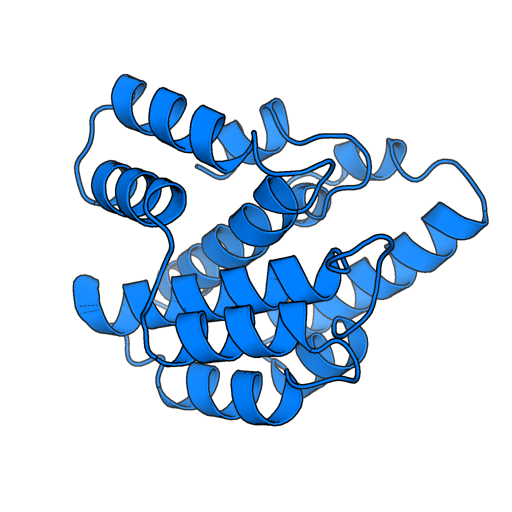0 93.75 116 TYR A CA 1
ATOM 882 C C . TYR A 1 116 ? 5.616 -4.758 13.233 1.00 93.75 116 TYR A C 1
ATOM 884 O O . TYR A 1 116 ? 4.686 -5.414 13.687 1.00 93.75 116 TYR A O 1
ATOM 892 N N . GLU A 1 117 ? 6.300 -3.892 13.983 1.00 92.75 117 GLU A N 1
ATOM 893 C CA . GLU A 1 117 ? 6.057 -3.654 15.415 1.00 92.75 117 GLU A CA 1
ATOM 894 C C . GLU A 1 117 ? 4.795 -2.810 15.699 1.00 92.75 117 GLU A C 1
ATOM 896 O O . GLU A 1 117 ? 4.589 -2.356 16.826 1.00 92.75 117 GLU A O 1
ATOM 901 N N . GLY A 1 118 ? 3.964 -2.534 14.687 1.00 90.56 118 GLY A N 1
ATOM 902 C CA . GLY A 1 118 ? 2.759 -1.709 14.816 1.00 90.56 118 GLY A CA 1
ATOM 903 C C . GLY A 1 118 ? 3.037 -0.212 15.011 1.00 90.56 118 GLY A C 1
ATOM 904 O O . GLY A 1 118 ? 2.130 0.554 15.339 1.00 90.56 118 GLY A O 1
ATOM 905 N N . LYS A 1 119 ? 4.280 0.234 14.804 1.00 93.31 119 LYS A N 1
ATOM 906 C CA . LYS A 1 119 ? 4.686 1.640 14.892 1.00 93.31 119 LYS A CA 1
ATOM 907 C C . LYS A 1 119 ? 4.504 2.320 13.540 1.00 93.31 119 LYS A C 1
ATOM 909 O O . LYS A 1 119 ? 4.965 1.850 12.504 1.00 93.31 119 LYS A O 1
ATOM 914 N N . ILE A 1 120 ? 3.871 3.485 13.564 1.00 91.44 120 ILE A N 1
ATOM 915 C CA . ILE A 1 120 ? 3.570 4.288 12.377 1.00 91.44 120 ILE A CA 1
ATOM 916 C C . ILE A 1 120 ? 3.906 5.756 12.632 1.00 91.44 120 ILE A C 1
ATOM 918 O O . ILE A 1 120 ? 3.868 6.235 13.769 1.00 91.44 120 ILE A O 1
ATOM 922 N N . ASN A 1 121 ? 4.216 6.495 11.567 1.00 90.19 121 ASN A N 1
ATOM 923 C CA . ASN A 1 121 ? 4.463 7.930 11.677 1.00 90.19 121 ASN A CA 1
ATOM 924 C C . ASN A 1 121 ? 3.162 8.712 11.964 1.00 90.19 121 ASN A C 1
ATOM 926 O O . ASN A 1 121 ? 2.047 8.206 11.816 1.00 90.19 121 ASN A O 1
ATOM 930 N N . ALA A 1 122 ? 3.302 9.978 12.365 1.00 92.12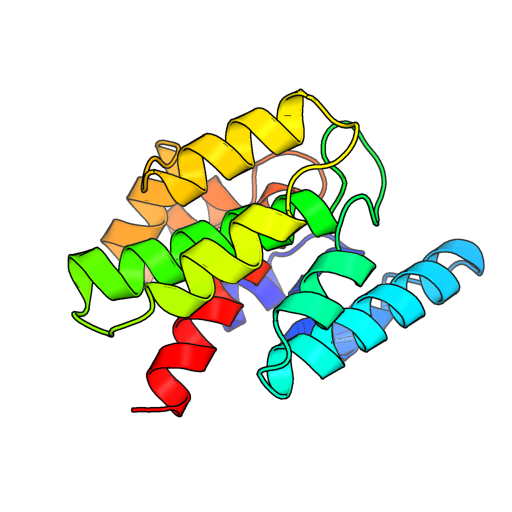 122 ALA A N 1
ATOM 931 C CA . ALA A 1 122 ? 2.167 10.808 12.767 1.00 92.12 122 ALA A CA 1
ATOM 932 C C . ALA A 1 122 ? 1.131 11.032 11.649 1.00 92.12 122 ALA A C 1
ATOM 934 O O . ALA A 1 122 ? -0.062 11.075 11.946 1.00 92.12 122 ALA A O 1
ATOM 935 N N . LYS A 1 123 ? 1.567 11.143 10.386 1.00 92.50 123 LYS A N 1
ATOM 936 C CA . LYS A 1 123 ? 0.676 11.323 9.228 1.00 92.50 123 LYS A CA 1
ATOM 937 C C . LYS A 1 123 ? -0.190 10.077 9.013 1.00 92.50 123 LYS A C 1
ATOM 939 O O . LYS A 1 123 ? -1.409 10.180 8.918 1.00 92.50 123 LYS A O 1
ATOM 944 N N . VAL A 1 124 ? 0.425 8.891 9.032 1.00 91.62 124 VAL A N 1
ATOM 945 C CA . VAL A 1 124 ? -0.278 7.602 8.900 1.00 91.62 124 VAL A CA 1
ATOM 946 C C . VAL A 1 124 ? -1.218 7.369 10.079 1.00 91.62 124 VAL A C 1
ATOM 948 O O . VAL A 1 124 ? -2.352 6.945 9.877 1.00 91.62 124 VAL A O 1
ATOM 951 N N . ARG A 1 125 ? -0.802 7.709 11.305 1.00 92.00 125 ARG A N 1
ATOM 952 C CA . ARG A 1 125 ? -1.679 7.631 12.481 1.00 92.00 125 ARG A CA 1
ATOM 953 C C . ARG A 1 125 ? -2.925 8.500 12.317 1.00 92.00 125 ARG A C 1
ATOM 955 O O . ARG A 1 125 ? -4.021 8.008 12.557 1.00 92.00 125 ARG A O 1
ATOM 962 N N . ARG A 1 126 ? -2.778 9.754 11.868 1.00 93.00 126 ARG A N 1
ATOM 963 C CA . ARG A 1 126 ? -3.924 10.639 11.583 1.00 93.00 126 ARG A CA 1
ATOM 964 C C . ARG A 1 126 ? -4.850 10.041 10.526 1.00 93.00 126 ARG A C 1
ATOM 966 O O . ARG A 1 126 ? -6.063 10.042 10.718 1.00 93.00 126 ARG A O 1
ATOM 973 N N . LEU A 1 127 ? -4.286 9.480 9.455 1.00 93.12 127 LEU A N 1
ATOM 974 C CA . LEU A 1 127 ? -5.057 8.788 8.422 1.00 93.12 127 LEU A CA 1
ATOM 975 C C . LEU A 1 127 ? -5.838 7.591 8.987 1.00 93.12 127 LEU A C 1
ATOM 977 O O . LEU A 1 127 ? -7.025 7.453 8.705 1.00 93.12 127 LEU A O 1
ATOM 981 N N . MET A 1 128 ? -5.201 6.749 9.804 1.00 91.00 128 MET A N 1
ATOM 982 C CA . MET A 1 128 ? -5.850 5.599 10.442 1.00 91.00 128 MET A CA 1
ATOM 983 C C . MET A 1 128 ? -6.958 6.022 11.412 1.00 91.00 128 MET A C 1
ATOM 985 O O . MET A 1 128 ? -8.036 5.436 11.388 1.00 91.00 128 MET A O 1
ATOM 989 N N . SER A 1 129 ? -6.742 7.070 12.212 1.00 91.25 129 SER A N 1
ATOM 990 C CA . SER A 1 129 ? -7.782 7.623 13.088 1.00 91.25 129 SER A CA 1
ATOM 991 C C . SER A 1 129 ? -8.984 8.137 12.290 1.00 91.25 129 SER A C 1
ATOM 993 O O . SER A 1 129 ? -10.126 7.838 12.640 1.00 91.25 129 SER A O 1
ATOM 995 N N . ALA A 1 130 ? -8.739 8.847 11.183 1.00 92.44 130 ALA A N 1
ATOM 996 C CA . ALA A 1 130 ? -9.803 9.321 10.304 1.00 92.44 130 ALA A CA 1
ATOM 997 C C . ALA A 1 130 ? -10.557 8.166 9.616 1.00 92.44 130 ALA A C 1
ATOM 999 O O . ALA A 1 130 ? -11.763 8.265 9.409 1.00 92.44 130 ALA A O 1
ATOM 1000 N N . LEU A 1 131 ? -9.882 7.052 9.308 1.00 89.00 131 LEU A N 1
ATOM 1001 C CA . LEU A 1 131 ? -10.510 5.836 8.777 1.00 89.00 131 LEU A CA 1
ATOM 1002 C C . LEU A 1 131 ? -11.455 5.147 9.778 1.00 89.00 131 LEU A C 1
ATOM 1004 O O . LEU A 1 131 ? -12.484 4.634 9.349 1.00 89.00 131 LEU A O 1
ATOM 1008 N N . SER A 1 132 ? -11.139 5.142 11.080 1.00 86.44 132 SER A N 1
ATOM 1009 C CA . SER A 1 132 ? -11.962 4.484 12.120 1.00 86.44 132 SER A CA 1
ATOM 1010 C C . SER A 1 132 ? -13.259 5.206 12.489 1.00 86.44 132 SER A C 1
ATOM 1012 O O . SER A 1 132 ? -14.102 4.615 13.158 1.00 86.44 132 SER A O 1
ATOM 1014 N N . GLY A 1 133 ? -13.425 6.475 12.120 1.00 84.50 133 GLY A N 1
ATOM 1015 C CA . GLY A 1 133 ? -14.596 7.242 12.561 1.00 84.50 133 GLY A CA 1
ATOM 1016 C C . GLY A 1 133 ? -14.561 8.736 12.267 1.00 84.50 133 GLY A C 1
ATOM 1017 O O . GLY A 1 133 ? -15.396 9.470 12.788 1.00 84.50 133 GLY A O 1
ATOM 1018 N N . GLY A 1 134 ? -13.607 9.203 11.459 1.00 87.06 134 GLY A N 1
ATOM 1019 C CA . GLY A 1 134 ? -13.561 10.595 11.032 1.00 87.06 134 GLY A CA 1
ATOM 1020 C C . GLY A 1 134 ? -14.607 10.899 9.963 1.00 87.06 134 GLY A C 1
ATOM 1021 O O . GLY A 1 134 ? -15.034 10.039 9.188 1.00 87.06 134 GLY A O 1
ATOM 1022 N N . SER A 1 135 ? -14.990 12.166 9.877 1.00 92.06 135 SER A N 1
ATOM 1023 C CA . SER A 1 135 ? -15.797 12.688 8.781 1.00 92.06 135 SER A CA 1
ATOM 1024 C C . SER A 1 135 ? -15.077 12.540 7.436 1.00 92.06 135 SER A C 1
ATOM 1026 O O . SER A 1 135 ? -13.849 12.459 7.339 1.00 92.06 135 SER A O 1
ATOM 1028 N N . ARG A 1 136 ? -15.841 12.602 6.339 1.00 89.69 136 ARG A N 1
ATOM 1029 C CA . ARG A 1 136 ? -15.276 12.577 4.979 1.00 89.69 136 ARG A CA 1
ATOM 1030 C C . ARG A 1 136 ? -14.238 13.683 4.749 1.00 89.69 136 ARG A C 1
ATOM 1032 O O . ARG A 1 136 ? -13.280 13.466 4.010 1.00 89.69 136 ARG A O 1
ATOM 1039 N N . LYS A 1 137 ? -14.427 14.851 5.371 1.00 92.94 137 LYS A N 1
ATOM 1040 C CA . LYS A 1 137 ? -13.508 15.993 5.276 1.00 92.94 137 LYS A CA 1
ATOM 1041 C C . LYS A 1 137 ? -12.194 15.710 6.004 1.00 92.94 137 LYS A C 1
ATOM 1043 O O . LYS A 1 137 ? -11.134 15.956 5.440 1.00 92.94 137 LYS A O 1
ATOM 1048 N N . GLU A 1 138 ? -12.262 15.152 7.210 1.00 94.56 138 GLU A N 1
ATOM 1049 C CA . GLU A 1 138 ? -11.071 14.767 7.979 1.00 94.56 138 GLU A CA 1
ATOM 1050 C C . GLU A 1 138 ? -10.288 13.661 7.276 1.00 94.56 138 GLU A C 1
ATOM 1052 O O . GLU A 1 138 ? -9.069 13.754 7.163 1.00 94.56 138 GLU A O 1
ATOM 1057 N N . LEU A 1 139 ? -10.981 12.664 6.718 1.00 93.75 139 LEU A N 1
ATOM 1058 C CA . LEU A 1 139 ? -10.334 11.622 5.925 1.00 93.75 139 LEU A CA 1
ATOM 1059 C C . LEU A 1 139 ? -9.627 12.199 4.694 1.00 93.75 139 LEU A C 1
ATOM 1061 O O . LEU A 1 139 ? -8.511 11.789 4.390 1.00 93.75 139 LEU A O 1
ATOM 1065 N N . ALA A 1 140 ? -10.256 13.140 3.986 1.00 92.94 140 ALA A N 1
ATOM 1066 C CA . ALA A 1 140 ? -9.642 13.785 2.829 1.00 92.94 140 ALA A CA 1
ATOM 1067 C C . ALA A 1 140 ? -8.392 14.594 3.212 1.00 92.94 140 ALA A C 1
ATOM 1069 O O . ALA A 1 140 ? -7.371 14.477 2.539 1.00 92.94 140 ALA A O 1
ATOM 1070 N N . ALA A 1 141 ? -8.446 15.355 4.309 1.00 94.25 141 ALA A N 1
ATOM 1071 C CA . ALA A 1 141 ? -7.305 16.125 4.801 1.00 94.25 141 ALA A CA 1
ATOM 1072 C C . ALA A 1 141 ? -6.149 15.217 5.254 1.00 94.25 141 ALA A C 1
ATOM 1074 O O . ALA A 1 141 ? -5.014 15.391 4.816 1.00 94.25 141 ALA A O 1
ATOM 1075 N N . ALA A 1 142 ? -6.441 14.192 6.059 1.00 94.88 142 ALA A N 1
ATOM 1076 C CA . ALA A 1 142 ? -5.429 13.247 6.526 1.00 94.88 142 ALA A CA 1
ATOM 1077 C C . ALA A 1 142 ? -4.816 12.435 5.372 1.00 94.88 142 ALA A C 1
ATOM 1079 O O . ALA A 1 142 ? -3.617 12.156 5.376 1.00 94.88 142 ALA A O 1
ATOM 1080 N N . ALA A 1 143 ? -5.619 12.083 4.363 1.00 93.69 143 ALA A N 1
ATOM 1081 C CA . ALA A 1 143 ? -5.124 11.458 3.144 1.00 93.69 143 ALA A CA 1
ATOM 1082 C C . ALA A 1 143 ? -4.183 12.393 2.379 1.00 93.69 143 ALA A C 1
ATOM 1084 O O . ALA A 1 143 ? -3.102 11.956 2.001 1.00 93.69 143 ALA A O 1
ATOM 1085 N N . ALA A 1 144 ? -4.545 13.665 2.193 1.00 92.81 144 ALA A N 1
ATOM 1086 C CA . ALA A 1 144 ? -3.682 14.636 1.522 1.00 92.81 144 ALA A CA 1
ATOM 1087 C C . ALA A 1 144 ? -2.316 14.765 2.222 1.00 92.81 144 ALA A C 1
ATOM 1089 O O . ALA A 1 144 ? -1.284 14.659 1.566 1.00 92.81 144 ALA A O 1
ATOM 1090 N N . GLU A 1 145 ? -2.293 14.876 3.554 1.00 93.38 145 GLU A N 1
ATOM 1091 C CA . GLU A 1 145 ? -1.040 14.925 4.324 1.00 93.38 145 GLU A CA 1
ATOM 1092 C C . GLU A 1 145 ? -0.181 13.662 4.171 1.00 93.38 145 GLU A C 1
ATOM 1094 O O . GLU A 1 145 ? 1.051 13.743 4.111 1.00 93.38 145 GLU A O 1
ATOM 1099 N N . ALA A 1 146 ? -0.818 12.485 4.160 1.00 93.38 146 ALA A N 1
ATOM 1100 C CA . ALA A 1 146 ? -0.126 11.209 4.017 1.00 93.38 146 ALA A CA 1
ATOM 1101 C C . ALA A 1 146 ? 0.474 11.048 2.610 1.00 93.38 146 ALA A C 1
ATOM 1103 O O . ALA A 1 146 ? 1.608 10.581 2.487 1.00 93.38 146 ALA A O 1
ATOM 1104 N N . LEU A 1 147 ? -0.254 11.486 1.577 1.00 92.62 147 LEU A N 1
ATOM 1105 C CA . LEU A 1 147 ? 0.191 11.469 0.181 1.00 92.62 147 LEU A CA 1
ATOM 1106 C C . LEU A 1 147 ? 1.315 12.475 -0.092 1.00 92.62 147 LEU A C 1
ATOM 1108 O O . LEU A 1 147 ? 2.178 12.186 -0.914 1.00 92.62 147 LEU A O 1
ATOM 1112 N N . ASP A 1 148 ? 1.355 13.591 0.639 1.00 90.44 148 ASP A N 1
ATOM 1113 C CA . ASP A 1 148 ? 2.407 14.616 0.576 1.00 90.44 148 ASP A CA 1
ATOM 1114 C C . ASP A 1 148 ? 3.711 14.177 1.284 1.00 90.44 148 ASP A C 1
ATOM 1116 O O . ASP A 1 148 ? 4.280 14.863 2.136 1.00 90.44 148 ASP A O 1
ATOM 1120 N N . SER A 1 149 ? 4.157 12.950 1.016 1.00 81.94 149 SER A N 1
ATOM 1121 C CA . SER A 1 149 ? 5.375 12.356 1.574 1.00 81.94 149 SER A CA 1
ATOM 1122 C C . SER A 1 149 ? 6.234 11.794 0.443 1.00 81.94 149 SER A C 1
ATOM 1124 O O . SER A 1 149 ? 5.951 10.720 -0.087 1.00 81.94 149 SER A O 1
ATOM 1126 N N . GLY A 1 150 ? 7.303 12.507 0.080 1.00 81.81 150 GLY A N 1
ATOM 1127 C CA . GLY A 1 150 ? 8.161 12.124 -1.047 1.00 81.81 150 GLY A CA 1
ATOM 1128 C C . GLY A 1 150 ? 7.438 12.183 -2.401 1.00 81.81 150 GLY A C 1
ATOM 1129 O O . GLY A 1 150 ? 6.309 12.650 -2.494 1.00 81.81 150 GLY A O 1
ATOM 1130 N N . HIS A 1 151 ? 8.095 11.723 -3.473 1.00 82.56 151 HIS A N 1
ATOM 1131 C CA . HIS A 1 151 ? 7.510 11.799 -4.820 1.00 82.56 151 HIS A CA 1
ATOM 1132 C C . HIS A 1 151 ? 6.379 10.787 -5.030 1.00 82.56 151 HIS A C 1
ATOM 1134 O O . HIS A 1 151 ? 5.335 11.162 -5.538 1.00 82.56 151 HIS A O 1
ATOM 1140 N N . THR A 1 152 ? 6.572 9.511 -4.673 1.00 90.19 152 THR A N 1
ATOM 1141 C CA . THR A 1 152 ? 5.505 8.486 -4.705 1.00 90.19 152 THR A CA 1
ATOM 1142 C C . THR A 1 152 ? 5.358 7.718 -3.394 1.00 90.19 152 THR A C 1
ATOM 1144 O O . THR A 1 152 ? 4.306 7.127 -3.176 1.00 90.19 152 THR A O 1
ATOM 1147 N N . SER A 1 153 ? 6.362 7.762 -2.511 1.00 91.88 153 SER A N 1
ATOM 1148 C CA . SER A 1 153 ? 6.440 6.959 -1.280 1.00 91.88 153 SER A CA 1
ATOM 1149 C C . SER A 1 153 ? 5.165 7.021 -0.433 1.00 91.88 153 SER A C 1
ATOM 1151 O O . SER A 1 153 ? 4.602 5.982 -0.093 1.00 91.88 153 SER A O 1
ATOM 1153 N N . GLY A 1 154 ? 4.616 8.215 -0.183 1.00 94.25 154 GLY A N 1
ATOM 1154 C CA . GLY A 1 154 ? 3.356 8.372 0.551 1.00 94.25 154 GLY A CA 1
ATOM 1155 C C . GLY A 1 154 ? 2.173 7.659 -0.109 1.00 94.25 154 GLY A C 1
ATOM 1156 O O . GLY A 1 154 ? 1.381 6.999 0.568 1.00 94.25 154 GLY A O 1
ATOM 1157 N N . ALA A 1 155 ? 2.066 7.737 -1.436 1.00 96.31 155 ALA A N 1
ATOM 1158 C CA . ALA A 1 155 ? 1.021 7.063 -2.200 1.00 96.31 155 ALA A CA 1
ATOM 1159 C C . ALA A 1 155 ? 1.227 5.547 -2.277 1.00 96.31 155 ALA A C 1
ATOM 1161 O O . ALA A 1 155 ? 0.254 4.803 -2.168 1.00 96.31 155 ALA A O 1
ATOM 1162 N N . ASP A 1 156 ? 2.469 5.090 -2.411 1.00 97.56 156 ASP A N 1
ATOM 1163 C CA . ASP A 1 156 ? 2.828 3.674 -2.478 1.00 97.56 156 ASP A CA 1
ATOM 1164 C C . ASP A 1 156 ? 2.588 2.983 -1.127 1.00 97.56 156 ASP A C 1
ATOM 1166 O O . ASP A 1 156 ? 1.950 1.929 -1.068 1.00 97.56 156 ASP A O 1
ATOM 1170 N N . TYR A 1 157 ? 2.956 3.646 -0.028 1.00 97.06 157 TYR A N 1
ATOM 1171 C CA . TYR A 1 157 ? 2.614 3.227 1.328 1.00 97.06 157 TYR A CA 1
ATOM 1172 C C . TYR A 1 157 ? 1.098 3.191 1.546 1.00 97.06 157 TYR A C 1
ATOM 1174 O O . TYR A 1 157 ? 0.545 2.193 2.016 1.00 97.06 157 TYR A O 1
ATOM 1182 N N . CYS A 1 158 ? 0.381 4.254 1.163 1.00 97.12 158 CYS A N 1
ATOM 1183 C CA . CYS A 1 158 ? -1.080 4.269 1.254 1.00 97.12 158 CYS A CA 1
ATOM 1184 C C . CYS A 1 158 ? -1.718 3.168 0.397 1.00 97.12 158 CYS A C 1
ATOM 1186 O O . CYS A 1 158 ? -2.745 2.614 0.792 1.00 97.12 158 CYS A O 1
ATOM 1188 N N . ALA A 1 159 ? -1.125 2.821 -0.748 1.00 98.00 159 ALA A N 1
ATOM 1189 C CA . ALA A 1 159 ? -1.607 1.734 -1.586 1.00 98.00 159 ALA A CA 1
ATOM 1190 C C . ALA A 1 159 ? -1.480 0.378 -0.881 1.00 98.00 159 ALA A C 1
ATOM 1192 O O . ALA A 1 159 ? -2.451 -0.378 -0.873 1.00 98.00 159 ALA A O 1
ATOM 1193 N N . GLY A 1 160 ? -0.348 0.105 -0.226 1.00 98.00 160 GLY A N 1
ATOM 1194 C CA . GLY A 1 160 ? -0.161 -1.097 0.593 1.00 98.00 160 GLY A CA 1
ATOM 1195 C C . GLY A 1 160 ? -1.148 -1.182 1.757 1.00 98.00 160 GLY A C 1
ATOM 1196 O O . GLY A 1 160 ? -1.798 -2.209 1.956 1.00 98.00 160 GLY A O 1
ATOM 1197 N N . LEU A 1 161 ? -1.338 -0.071 2.474 1.00 97.31 161 LEU A N 1
ATOM 1198 C CA . LEU A 1 161 ? -2.278 0.016 3.595 1.00 97.31 161 LEU A CA 1
ATOM 1199 C C . LEU A 1 161 ? -3.713 -0.269 3.146 1.00 97.31 161 LEU A C 1
ATOM 1201 O O . LEU A 1 161 ? -4.404 -1.100 3.733 1.00 97.31 161 LEU A O 1
ATOM 1205 N N . VAL A 1 162 ? -4.169 0.396 2.082 1.00 96.94 162 VAL A N 1
ATOM 1206 C CA . VAL A 1 162 ? -5.520 0.198 1.538 1.00 96.94 162 VAL A CA 1
ATOM 1207 C C . VAL A 1 162 ? -5.693 -1.218 0.992 1.00 96.94 162 VAL A C 1
ATOM 1209 O O . VAL A 1 162 ? -6.785 -1.772 1.110 1.00 96.94 162 VAL A O 1
ATOM 1212 N N . PHE A 1 163 ? -4.643 -1.805 0.411 1.00 98.19 163 PHE A N 1
ATOM 1213 C CA . PHE A 1 163 ? -4.663 -3.184 -0.063 1.00 98.19 163 PHE A CA 1
ATOM 1214 C C . PHE A 1 163 ? -4.929 -4.156 1.089 1.00 98.19 163 PHE A C 1
ATOM 1216 O O . PHE A 1 163 ? -5.901 -4.903 1.020 1.00 98.19 163 PHE A O 1
ATOM 1223 N N . ALA A 1 164 ? -4.132 -4.093 2.163 1.00 97.56 16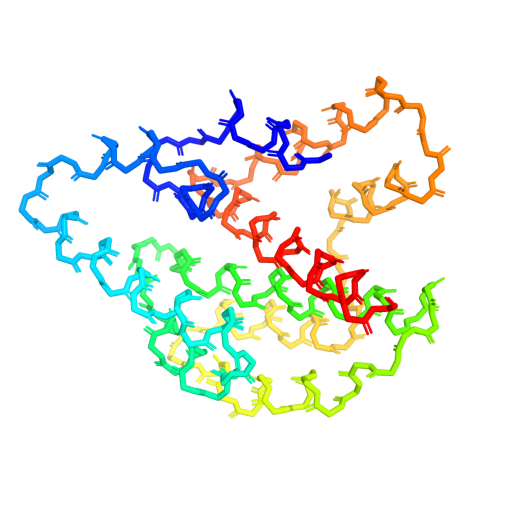4 ALA A N 1
ATOM 1224 C CA . ALA A 1 164 ? -4.293 -4.956 3.336 1.00 97.56 164 ALA A CA 1
ATOM 1225 C C . ALA A 1 164 ? -5.693 -4.839 3.955 1.00 97.56 164 ALA A C 1
ATOM 1227 O O . ALA A 1 164 ? -6.330 -5.852 4.232 1.00 97.56 164 ALA A O 1
ATOM 1228 N N . LEU A 1 165 ? -6.194 -3.611 4.136 1.00 95.62 165 LEU A N 1
ATOM 1229 C CA . LEU A 1 165 ? -7.520 -3.391 4.721 1.00 95.62 165 LEU A CA 1
ATOM 1230 C C . LEU A 1 165 ? -8.650 -3.922 3.832 1.00 95.62 165 LEU A C 1
ATOM 1232 O O . LEU A 1 165 ? -9.618 -4.479 4.338 1.00 95.62 165 LEU A O 1
ATOM 1236 N N . LYS A 1 166 ? -8.547 -3.767 2.508 1.00 95.56 166 LYS A N 1
ATOM 1237 C CA . LYS A 1 166 ? -9.532 -4.350 1.587 1.00 95.56 166 LYS A CA 1
ATOM 1238 C C . LYS A 1 166 ? -9.493 -5.872 1.595 1.00 95.56 166 LYS A C 1
ATOM 1240 O O . LYS A 1 166 ? -10.552 -6.482 1.538 1.00 95.56 166 LYS A O 1
ATOM 1245 N N . ASP A 1 167 ? -8.300 -6.457 1.652 1.00 95.50 167 ASP A N 1
ATOM 1246 C CA . ASP A 1 167 ? -8.123 -7.907 1.675 1.00 95.50 167 ASP A CA 1
ATOM 1247 C C . ASP A 1 167 ? -8.793 -8.540 2.900 1.00 95.50 167 ASP A C 1
ATOM 1249 O O . ASP A 1 167 ? -9.601 -9.453 2.749 1.00 95.50 167 ASP A O 1
ATOM 1253 N N . VAL A 1 168 ? -8.544 -8.005 4.102 1.00 94.75 168 VAL A N 1
ATOM 1254 C CA . VAL A 1 168 ? -9.179 -8.536 5.322 1.00 94.75 168 VAL A CA 1
ATOM 1255 C C . VAL A 1 168 ? -10.699 -8.385 5.286 1.00 94.75 168 VAL A C 1
ATOM 1257 O O . VAL A 1 168 ? -11.401 -9.337 5.607 1.00 94.75 168 VAL A O 1
ATOM 1260 N N . LEU A 1 169 ? -11.209 -7.234 4.831 1.00 91.12 169 LEU A N 1
ATOM 1261 C CA . LEU A 1 169 ? -12.650 -6.963 4.769 1.00 91.12 169 LEU A CA 1
ATOM 1262 C C . LEU A 1 169 ? -13.377 -7.809 3.715 1.00 91.12 169 LEU A C 1
ATOM 1264 O O . LEU A 1 169 ? -14.565 -8.061 3.864 1.00 91.12 169 LEU A O 1
ATOM 1268 N N . ALA A 1 170 ? -12.692 -8.226 2.648 1.00 88.94 170 ALA A N 1
ATOM 1269 C CA . ALA A 1 170 ? -13.256 -9.107 1.623 1.00 88.94 170 ALA A CA 1
ATOM 1270 C C . ALA A 1 170 ? -13.247 -10.589 2.033 1.00 88.94 170 ALA A C 1
ATOM 1272 O O . ALA A 1 170 ? -14.022 -11.372 1.493 1.00 88.94 170 ALA A O 1
ATOM 1273 N N . ALA A 1 171 ? -12.364 -10.968 2.959 1.00 75.38 171 ALA A N 1
ATOM 1274 C CA . ALA A 1 171 ? -12.290 -12.304 3.545 1.00 75.38 171 ALA A CA 1
ATOM 1275 C C . ALA A 1 171 ? -13.199 -12.477 4.782 1.00 75.38 171 ALA A C 1
ATOM 1277 O O . ALA A 1 171 ? -13.149 -13.530 5.417 1.00 75.38 171 ALA A O 1
ATOM 1278 N N . SER A 1 172 ? -13.959 -11.434 5.141 1.00 58.03 172 SER A N 1
ATOM 1279 C CA . SER A 1 172 ? -14.877 -11.385 6.290 1.00 58.03 172 SER A CA 1
ATOM 1280 C C . SER A 1 172 ? -16.280 -11.863 5.943 1.00 58.03 172 SER A C 1
ATOM 1282 O O . SER A 1 172 ? -16.704 -11.637 4.788 1.00 58.03 172 SER A O 1
#

Secondary structure (DSSP, 8-state):
-HHHHHHHPPTTSGGGGT-GGGGGG--SHHHHHHHHHHHHHHHHHHTT-HHHHHHHHTT-SSSSS-HHHHHHHHHHHHHHHHHHHS----HHHHHHHHHHH--S-HHHHHHHHHHHTT---HHHHHHHHHHHH--HHHHHHHHHHHHSSTTTHHHHHHHHHHHHHHHHHH--

Foldseek 3Di:
DLVLLLVPAFQLAPNCLSPVVSLVSQPDPVSVVLVVLLVVLSVCVLVVVLLSSLLSLAPRADDLARLSLLLLLLLLLLLLCCVPPVVQPCLVVLVSNLVNSDDPRPVSNVSSVCSSVNHDDPLVVQLSVCVVDNDPVSNSVSLVSQSPDPNRSSSSSNSNNVSNNVSRVVVD